Protein AF-A0A6I1ZIR1-F1 (afdb_monomer)

Nearest PDB structures (foldseek):
  4eku-assembly1_A  TM=1.970E-01  e=2.030E-01  Homo sapiens
  5jtv-assembly1_A  TM=2.314E-01  e=5.353E+00  Homo sapiens
  5xeb-assembly1_A  TM=1.310E-01  e=3.460E+00  Dhori virus (strain Indian/1313/61)

pLDDT: mean 88.68, std 17.71, range [29.94, 98.62]

Mean predicted aligned error: 7.65 Å

Foldseek 3Di:
DDDDDPDDDDDDPDPDPPDDDDDKDKWKKKWKFFFAAPDPHGPDIDIDTDWDFDPQLVVLVVCVVVPHDDHDDCFQVQKFKWFDFPHDTFTFQWDNCPQPDDVQWTKTKGKQAFCGRAHWGFKIFMDSNPTTRTIDGHTPGGDDHGMMMMMMIIGID

Structure (mmCIF, N/CA/C/O backbone):
data_AF-A0A6I1ZIR1-F1
#
_entry.id   AF-A0A6I1ZIR1-F1
#
loop_
_atom_site.group_PDB
_atom_site.id
_atom_site.type_symbol
_atom_site.label_atom_id
_atom_site.label_alt_id
_atom_site.label_comp_id
_atom_site.label_asym_id
_atom_site.label_entity_id
_atom_site.label_seq_id
_atom_site.pdbx_PDB_ins_code
_atom_site.Cartn_x
_atom_site.Cartn_y
_atom_site.Cartn_z
_atom_site.occupancy
_atom_site.B_iso_or_equiv
_atom_site.auth_seq_id
_atom_site.auth_comp_id
_atom_site.auth_asym_id
_atom_site.auth_atom_id
_atom_site.pdbx_PDB_model_num
ATOM 1 N N . MET A 1 1 ? -24.665 5.252 -22.985 1.00 39.59 1 MET A N 1
ATOM 2 C CA . MET A 1 1 ? -23.595 5.466 -21.989 1.00 39.59 1 MET A CA 1
ATOM 3 C C . MET A 1 1 ? -23.052 4.092 -21.614 1.00 39.59 1 MET A C 1
ATOM 5 O O . MET A 1 1 ? -23.605 3.424 -20.752 1.00 39.59 1 MET A O 1
ATOM 9 N N . GLN A 1 2 ? -22.090 3.615 -22.405 1.00 29.94 2 GLN A N 1
ATOM 10 C CA . GLN A 1 2 ? -21.477 2.288 -22.290 1.00 29.94 2 GLN A CA 1
ATOM 11 C C . GLN A 1 2 ? -20.525 2.289 -21.085 1.00 29.94 2 GLN A C 1
ATOM 13 O O . GLN A 1 2 ? -19.715 3.203 -20.956 1.00 29.94 2 GLN A O 1
ATOM 18 N N . ARG A 1 3 ? -20.638 1.301 -20.192 1.00 31.20 3 ARG A N 1
ATOM 19 C CA . ARG A 1 3 ? -19.611 1.008 -19.182 1.00 31.20 3 ARG A CA 1
ATOM 20 C C . ARG A 1 3 ? -18.767 -0.135 -19.730 1.00 31.20 3 ARG A C 1
ATOM 22 O O . ARG A 1 3 ? -19.203 -1.282 -19.689 1.00 31.20 3 ARG A O 1
ATOM 29 N N . GLU A 1 4 ? -17.585 0.188 -20.243 1.00 39.78 4 GLU A N 1
ATOM 30 C CA . GLU A 1 4 ? -16.564 -0.802 -20.581 1.00 39.78 4 GLU A CA 1
ATOM 31 C C . GLU A 1 4 ? -16.061 -1.447 -19.288 1.00 39.78 4 GLU A C 1
ATOM 33 O O . GLU A 1 4 ? -15.303 -0.866 -18.514 1.00 39.78 4 GLU A O 1
ATOM 38 N N . LYS A 1 5 ? -16.530 -2.667 -19.027 1.00 41.00 5 LYS A N 1
ATOM 39 C CA . LYS A 1 5 ? -15.834 -3.597 -18.146 1.00 41.00 5 LYS A CA 1
ATOM 40 C C . LYS A 1 5 ? -14.807 -4.307 -19.018 1.00 41.00 5 LYS A C 1
ATOM 42 O O . LYS A 1 5 ? -15.196 -5.078 -19.890 1.00 41.00 5 LYS A O 1
ATOM 47 N N . GLY A 1 6 ? -13.523 -4.031 -18.795 1.00 35.31 6 GLY A N 1
ATOM 48 C CA . GLY A 1 6 ? -12.425 -4.794 -19.383 1.00 35.31 6 GLY A CA 1
ATOM 49 C C . GLY A 1 6 ? -12.518 -6.248 -18.930 1.00 35.31 6 GLY 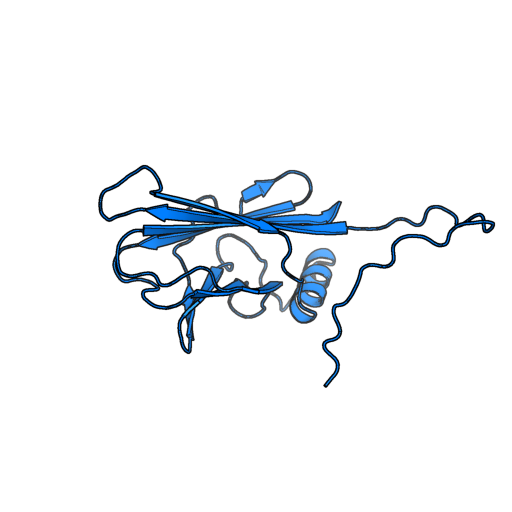A C 1
ATOM 50 O O . GLY A 1 6 ? -12.051 -6.597 -17.848 1.00 35.31 6 GLY A O 1
ATOM 51 N N . GLN A 1 7 ? -13.196 -7.075 -19.724 1.00 38.69 7 GLN A N 1
ATOM 52 C CA . GLN A 1 7 ? -13.219 -8.517 -19.548 1.00 38.69 7 GLN A CA 1
ATOM 53 C C . GLN A 1 7 ? -11.937 -9.088 -20.141 1.00 38.69 7 GLN A C 1
ATOM 55 O O . GLN A 1 7 ? -11.613 -8.879 -21.309 1.00 38.69 7 GLN A O 1
ATOM 60 N N . ALA A 1 8 ? -11.209 -9.777 -19.269 1.00 34.84 8 ALA A N 1
ATOM 61 C CA . ALA A 1 8 ? -10.077 -10.616 -19.586 1.00 34.84 8 ALA A CA 1
ATOM 62 C C . ALA A 1 8 ? -10.402 -11.525 -20.778 1.00 34.84 8 ALA A C 1
ATOM 64 O O . ALA A 1 8 ? -11.464 -12.144 -20.835 1.00 34.84 8 ALA A O 1
ATOM 65 N N . ILE A 1 9 ? -9.471 -11.575 -21.725 1.00 43.38 9 ILE A N 1
ATOM 66 C CA . ILE A 1 9 ? -9.508 -12.470 -22.875 1.00 43.38 9 ILE A CA 1
ATOM 67 C C . ILE A 1 9 ? -9.391 -13.898 -22.335 1.00 43.38 9 ILE A C 1
ATOM 69 O O . ILE A 1 9 ? -8.294 -14.369 -22.040 1.00 43.38 9 ILE A O 1
ATOM 73 N N . GLU A 1 10 ? -10.526 -14.574 -22.185 1.00 47.47 10 GLU A N 1
ATOM 74 C CA . GLU A 1 10 ? -10.591 -16.014 -21.978 1.00 47.47 10 GLU A CA 1
ATO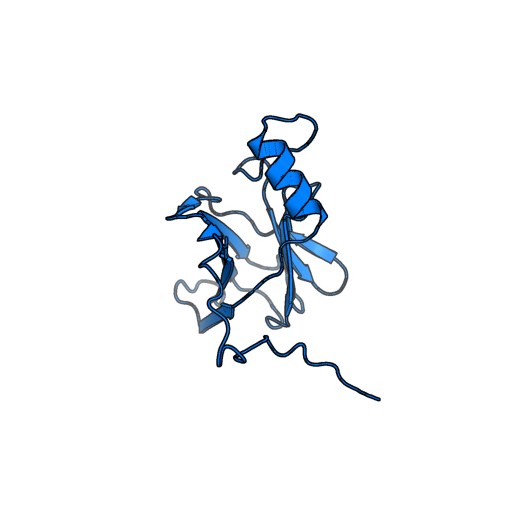M 75 C C . GLU A 1 10 ? -11.087 -16.675 -23.273 1.00 47.47 10 GLU A C 1
ATOM 77 O O . GLU A 1 10 ? -12.198 -16.440 -23.734 1.00 47.47 10 GLU A O 1
ATOM 82 N N . GLN A 1 11 ? -10.200 -17.494 -23.842 1.00 42.62 11 GLN A N 1
ATOM 83 C CA . GLN A 1 11 ? -10.432 -18.544 -24.838 1.00 42.62 11 GLN A CA 1
ATOM 84 C C . GLN A 1 11 ? -10.956 -18.172 -26.237 1.00 42.62 11 GLN A C 1
ATOM 86 O O . GLN A 1 11 ? -12.150 -18.143 -26.516 1.00 42.62 11 GLN A O 1
ATOM 91 N N . ALA A 1 12 ? -10.018 -18.162 -27.187 1.00 36.28 12 ALA A N 1
ATOM 92 C CA . ALA A 1 12 ? -10.208 -18.826 -28.476 1.00 36.28 12 ALA A CA 1
ATOM 93 C C . ALA A 1 12 ? -8.864 -19.407 -28.951 1.00 36.28 12 ALA A C 1
ATOM 95 O O . ALA A 1 12 ? -8.157 -18.811 -29.755 1.00 36.28 12 ALA A O 1
ATOM 96 N N . ALA A 1 13 ? -8.492 -20.575 -28.425 1.00 42.62 13 ALA A N 1
ATOM 97 C CA . ALA A 1 13 ? -7.434 -21.405 -28.996 1.00 42.62 13 ALA A CA 1
ATOM 98 C C . ALA A 1 13 ? -8.047 -22.742 -29.422 1.00 42.62 13 ALA A C 1
ATOM 100 O O . ALA A 1 13 ? -7.844 -23.777 -28.796 1.00 42.62 13 ALA A O 1
ATOM 101 N N . VAL A 1 14 ? -8.846 -22.702 -30.487 1.00 46.47 14 VAL A N 1
ATOM 102 C CA . VAL A 1 14 ? -9.212 -23.896 -31.250 1.00 46.47 14 VAL A CA 1
ATOM 103 C C . VAL A 1 14 ? -8.486 -23.774 -32.586 1.00 46.47 14 VAL A C 1
ATOM 105 O O . VAL A 1 14 ? -8.903 -23.013 -33.452 1.00 46.47 14 VAL A O 1
ATOM 108 N N . GLY A 1 15 ? -7.355 -24.474 -32.724 1.00 47.38 15 GLY A N 1
ATOM 109 C CA . GLY A 1 15 ? -6.724 -24.731 -34.027 1.00 47.38 15 GLY A CA 1
ATOM 110 C C . GLY A 1 15 ? -5.400 -24.033 -34.361 1.00 47.38 15 GLY A C 1
ATOM 111 O O . GLY A 1 15 ? -4.905 -24.236 -35.464 1.00 47.38 15 GLY A O 1
ATOM 112 N N . VAL A 1 16 ? -4.779 -23.270 -33.457 1.00 48.06 16 VAL A N 1
ATOM 113 C CA . VAL A 1 16 ? -3.421 -22.729 -33.673 1.00 48.06 16 VAL A CA 1
ATOM 114 C C . VAL A 1 16 ? -2.507 -23.276 -32.585 1.00 48.06 16 VAL A C 1
ATOM 116 O O . VAL A 1 16 ? -2.794 -23.099 -31.402 1.00 48.06 16 VAL A O 1
ATOM 119 N N . MET A 1 17 ? -1.414 -23.945 -32.971 1.00 51.59 17 MET A N 1
ATOM 120 C CA . MET A 1 17 ? -0.307 -24.238 -32.057 1.00 51.59 17 MET A CA 1
ATOM 121 C C . MET A 1 17 ? 0.337 -22.909 -31.655 1.00 51.59 17 MET A C 1
ATOM 123 O O . MET A 1 17 ? 1.268 -22.432 -32.296 1.00 51.59 17 MET A O 1
ATOM 127 N N . VAL A 1 18 ? -0.224 -22.261 -30.637 1.00 58.44 18 VAL A N 1
ATOM 128 C CA . VAL A 1 18 ? 0.398 -21.109 -29.994 1.00 58.44 18 VAL A CA 1
ATOM 129 C C . VAL A 1 18 ? 1.515 -21.673 -29.130 1.00 58.44 18 VAL A C 1
ATOM 131 O O . VAL A 1 18 ? 1.251 -22.313 -28.114 1.00 58.44 18 VAL A O 1
ATOM 134 N N . GLU A 1 19 ? 2.760 -21.487 -29.567 1.00 63.94 19 GLU A N 1
ATOM 135 C CA . GLU A 1 19 ? 3.934 -21.779 -28.748 1.00 63.94 19 GLU A CA 1
ATOM 136 C C . GLU A 1 19 ? 3.784 -21.096 -27.385 1.00 63.94 19 GLU A C 1
ATOM 138 O O . GLU A 1 19 ? 3.382 -19.929 -27.300 1.00 63.94 19 GLU A O 1
ATOM 143 N N . ALA A 1 20 ? 4.080 -21.831 -26.312 1.00 63.94 20 ALA A N 1
ATOM 144 C CA . ALA A 1 20 ? 4.094 -21.281 -24.968 1.00 63.94 20 ALA A CA 1
ATOM 145 C C . ALA A 1 20 ? 5.132 -20.152 -24.916 1.00 63.94 20 ALA A C 1
ATOM 147 O O . ALA A 1 20 ? 6.335 -20.395 -24.944 1.00 63.94 20 ALA A O 1
ATOM 148 N N . LYS A 1 21 ? 4.658 -18.906 -24.884 1.00 78.19 21 LYS A N 1
ATOM 149 C CA . LYS A 1 21 ? 5.512 -17.740 -24.663 1.00 78.19 21 LYS A CA 1
ATOM 150 C C . LYS A 1 21 ? 5.765 -17.606 -23.170 1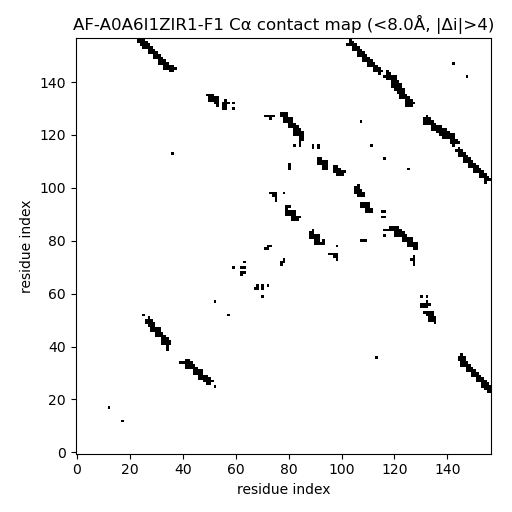.00 78.19 21 LYS A C 1
ATOM 152 O O . LYS A 1 21 ? 4.831 -17.754 -22.382 1.00 78.19 21 LYS A O 1
ATOM 157 N N . GLU A 1 22 ? 7.000 -17.295 -22.797 1.00 82.56 22 GLU A N 1
ATOM 158 C CA . GLU A 1 22 ? 7.315 -16.870 -21.435 1.00 82.56 22 GLU A CA 1
ATOM 159 C C . GLU A 1 22 ? 6.435 -15.666 -21.076 1.00 82.56 22 GLU A C 1
ATOM 161 O O . GLU A 1 22 ? 6.304 -14.713 -21.849 1.00 82.56 22 GLU A O 1
ATOM 166 N N . GLN A 1 23 ? 5.782 -15.734 -19.920 1.00 83.56 23 GLN A N 1
ATOM 167 C CA . GLN A 1 23 ? 4.923 -14.673 -19.414 1.00 83.56 23 GLN A CA 1
ATOM 168 C C . GLN A 1 23 ? 5.294 -14.408 -17.967 1.00 83.56 23 GLN A C 1
ATOM 170 O O . GLN A 1 23 ? 5.269 -15.320 -17.148 1.00 83.56 23 GLN A O 1
ATOM 175 N N . ALA A 1 24 ? 5.596 -13.150 -17.658 1.00 85.25 24 ALA A N 1
ATOM 176 C CA . ALA A 1 24 ? 5.707 -12.694 -16.285 1.00 85.25 24 ALA A CA 1
ATOM 177 C C . ALA A 1 24 ? 4.335 -12.195 -15.824 1.00 85.25 24 ALA A C 1
ATOM 179 O O . ALA A 1 24 ? 3.735 -11.321 -16.456 1.00 85.25 24 ALA A O 1
ATOM 180 N N . ARG A 1 25 ? 3.826 -12.738 -14.719 1.00 90.38 25 ARG A N 1
ATOM 181 C CA . ARG A 1 25 ? 2.537 -12.348 -14.155 1.00 90.38 25 ARG A CA 1
ATOM 182 C C . ARG A 1 25 ? 2.740 -11.474 -12.930 1.00 90.38 25 ARG A C 1
ATOM 184 O O . ARG A 1 25 ? 3.158 -11.946 -11.877 1.00 90.38 25 ARG A O 1
ATOM 191 N N . TRP A 1 26 ? 2.357 -10.208 -13.057 1.00 92.62 26 TRP A N 1
ATOM 192 C CA . TRP A 1 26 ? 2.198 -9.318 -11.913 1.00 92.62 26 TRP A CA 1
ATOM 193 C C . TRP A 1 26 ? 0.993 -9.748 -11.077 1.00 92.62 26 TRP A C 1
ATOM 195 O O . TRP A 1 26 ? -0.126 -9.856 -11.591 1.00 92.62 26 TRP A O 1
ATOM 205 N N . ARG A 1 27 ? 1.203 -9.958 -9.778 1.00 94.94 27 ARG A N 1
ATOM 206 C CA . ARG A 1 27 ? 0.114 -10.123 -8.814 1.00 94.94 27 ARG A CA 1
ATOM 207 C C . ARG A 1 27 ? 0.338 -9.217 -7.626 1.00 94.94 27 ARG A C 1
ATOM 209 O O . ARG A 1 27 ? 1.430 -9.181 -7.064 1.00 94.94 27 ARG A O 1
ATOM 216 N N . CYS A 1 28 ? -0.726 -8.540 -7.226 1.00 96.50 28 CYS A N 1
ATOM 217 C CA . CYS A 1 28 ? -0.747 -7.766 -6.006 1.00 96.50 28 CYS A CA 1
ATOM 218 C C . CYS A 1 28 ? -1.912 -8.237 -5.142 1.00 96.50 28 CYS A C 1
ATOM 220 O O . CYS A 1 28 ? -3.048 -8.241 -5.610 1.00 96.50 28 CYS A O 1
ATOM 222 N N . HIS A 1 29 ? -1.603 -8.628 -3.912 1.00 97.25 29 HIS A N 1
ATOM 223 C CA . HIS A 1 29 ? -2.559 -9.052 -2.900 1.00 97.25 29 HIS A CA 1
ATOM 224 C C . HIS A 1 29 ? -2.446 -8.110 -1.709 1.00 97.25 29 HIS A C 1
ATOM 226 O O . HIS A 1 29 ? -1.340 -7.751 -1.301 1.00 97.25 29 HIS A O 1
ATOM 232 N N . THR A 1 30 ? -3.578 -7.679 -1.169 1.00 98.19 30 THR A N 1
ATOM 233 C CA . THR A 1 30 ? -3.628 -6.721 -0.069 1.00 98.19 30 THR A CA 1
ATOM 234 C C . THR A 1 30 ? -4.515 -7.214 1.053 1.00 98.19 30 THR A C 1
ATOM 236 O O . THR A 1 30 ? -5.657 -7.592 0.813 1.00 98.19 30 THR A O 1
ATOM 239 N N . VAL A 1 31 ? -4.009 -7.140 2.281 1.00 98.44 31 VAL A N 1
ATOM 240 C CA . VAL A 1 31 ? -4.764 -7.433 3.498 1.00 98.44 31 VAL A CA 1
ATOM 241 C C . VAL A 1 31 ? -4.913 -6.152 4.303 1.00 98.44 31 VAL A C 1
ATOM 243 O O . VAL A 1 31 ? -3.931 -5.570 4.757 1.00 98.44 31 VAL A O 1
ATOM 246 N N . LEU A 1 32 ? -6.153 -5.716 4.489 1.00 98.56 32 LEU A N 1
ATOM 247 C CA . LEU A 1 32 ? -6.528 -4.647 5.406 1.00 98.56 32 LEU A CA 1
ATOM 248 C C . LEU A 1 32 ? -7.021 -5.273 6.709 1.00 98.56 32 LEU A C 1
ATOM 250 O O . LEU A 1 32 ? -7.911 -6.120 6.682 1.00 98.56 32 LEU A O 1
ATOM 254 N N . LYS A 1 33 ? -6.489 -4.830 7.848 1.00 98.62 33 LYS A N 1
ATOM 255 C CA . LYS A 1 33 ? -6.975 -5.222 9.177 1.00 98.62 33 LYS A CA 1
ATOM 256 C C . LYS A 1 33 ? -7.344 -3.974 9.965 1.00 98.62 33 LYS A C 1
ATOM 258 O O . LYS A 1 33 ? -6.584 -3.007 9.985 1.00 98.62 33 LYS A O 1
ATOM 263 N N . LYS A 1 34 ? -8.506 -3.988 10.611 1.00 98.38 34 LYS A N 1
ATOM 264 C CA . LYS A 1 34 ? -9.019 -2.859 11.392 1.00 98.38 34 LYS A CA 1
ATOM 265 C C . LYS A 1 34 ? -9.193 -3.270 12.843 1.00 98.38 34 LYS A C 1
ATOM 267 O O . LYS A 1 34 ? -9.806 -4.294 13.126 1.00 98.38 34 LYS A O 1
ATOM 272 N N . TYR A 1 35 ? -8.679 -2.451 13.745 1.00 98.19 35 TYR A N 1
ATOM 273 C CA . TYR A 1 35 ? -8.639 -2.678 15.183 1.00 98.19 35 TYR A CA 1
ATOM 274 C C . TYR A 1 35 ? -9.304 -1.500 15.887 1.00 98.19 35 TYR A C 1
ATOM 276 O O . TYR A 1 35 ? -9.124 -0.342 15.484 1.00 98.19 35 TYR A O 1
ATOM 284 N N . ARG A 1 36 ? -10.064 -1.776 16.947 1.00 95.25 36 ARG A N 1
ATOM 285 C CA . ARG A 1 36 ? -10.515 -0.713 17.848 1.00 95.25 36 ARG A CA 1
ATOM 286 C C . ARG A 1 36 ? -9.353 -0.273 18.731 1.00 95.25 36 ARG A C 1
ATOM 288 O O . ARG A 1 36 ? -8.308 -0.918 18.798 1.00 95.25 36 ARG A O 1
ATOM 295 N N . GLU A 1 37 ? -9.521 0.865 19.384 1.00 92.12 37 GLU A N 1
ATOM 296 C CA . GLU A 1 37 ? -8.500 1.394 20.278 1.00 92.12 37 GLU A CA 1
ATOM 297 C C . GLU A 1 37 ? -8.228 0.429 21.442 1.00 92.12 37 GLU A C 1
ATOM 299 O O . GLU A 1 37 ? -9.151 -0.025 22.113 1.00 92.12 37 GLU A O 1
ATOM 304 N N . GLY A 1 38 ? -6.953 0.094 21.651 1.00 89.44 38 GLY A N 1
ATOM 305 C CA . GLY A 1 38 ? -6.514 -0.830 22.701 1.00 89.44 38 GLY A CA 1
ATOM 306 C C . GLY A 1 38 ? -6.725 -2.320 22.402 1.00 89.44 38 GLY A C 1
ATOM 307 O O . GLY A 1 38 ? -6.282 -3.148 23.195 1.00 89.44 38 GLY A O 1
ATOM 308 N N . GLU A 1 39 ? -7.347 -2.682 21.277 1.00 93.19 39 GLU A N 1
ATOM 309 C CA . GLU A 1 39 ? -7.563 -4.082 20.900 1.00 93.19 39 GLU A CA 1
ATOM 310 C C . GLU A 1 39 ? -6.397 -4.639 20.069 1.00 93.19 39 GLU A C 1
ATOM 312 O O . GLU A 1 39 ? -5.839 -3.973 19.194 1.00 93.19 39 GLU A O 1
ATOM 317 N N . THR A 1 40 ? -6.044 -5.898 20.329 1.00 92.88 40 THR A N 1
ATOM 318 C CA . THR A 1 40 ? -5.004 -6.639 19.594 1.00 92.88 40 THR A CA 1
ATOM 319 C C . THR A 1 40 ? -5.567 -7.525 18.487 1.00 92.88 40 THR A C 1
ATOM 321 O O . THR A 1 40 ? -4.820 -7.958 17.611 1.00 92.88 40 THR A O 1
ATOM 324 N N . GLU A 1 41 ? -6.868 -7.811 18.518 1.00 96.75 41 GLU A N 1
ATOM 325 C CA . GLU A 1 41 ? -7.562 -8.602 17.504 1.00 96.75 41 GLU A CA 1
ATOM 326 C C . GLU A 1 41 ? -8.335 -7.673 16.561 1.00 96.75 41 GLU A C 1
ATOM 328 O O . GLU A 1 41 ? -8.966 -6.718 17.020 1.00 96.75 41 GLU A O 1
ATOM 333 N N . PRO A 1 42 ? -8.277 -7.898 15.238 1.00 97.69 42 PRO A N 1
ATOM 334 C CA . PRO A 1 42 ? -9.004 -7.058 14.306 1.00 97.69 42 PRO A CA 1
ATOM 335 C C . PRO A 1 42 ? -10.497 -7.395 14.328 1.00 97.69 42 PRO A C 1
ATOM 337 O O . PRO A 1 42 ? -10.884 -8.559 14.254 1.00 97.69 42 PRO A O 1
ATOM 340 N N . TYR A 1 43 ? -11.344 -6.368 14.339 1.00 97.50 43 TYR A N 1
ATOM 341 C CA . TYR A 1 43 ? -12.791 -6.535 14.186 1.00 97.50 43 TYR A CA 1
ATOM 342 C C . TYR A 1 43 ? -13.202 -6.735 12.720 1.00 97.50 43 TYR A C 1
ATOM 344 O O . TYR A 1 43 ? -14.313 -7.179 12.438 1.00 97.50 43 TYR A O 1
ATOM 352 N N . GLU A 1 44 ? -12.326 -6.378 11.778 1.00 98.06 44 GLU A N 1
ATOM 353 C CA . GLU A 1 44 ? -12.532 -6.572 10.346 1.00 98.06 44 GLU A CA 1
ATOM 354 C C . GLU A 1 44 ? -11.197 -6.902 9.676 1.00 98.06 44 GLU A C 1
ATOM 356 O O . GLU A 1 44 ? -10.196 -6.205 9.872 1.00 98.06 44 GLU A O 1
ATOM 361 N N . ILE A 1 45 ? -11.205 -7.951 8.857 1.00 98.44 45 ILE A N 1
ATOM 362 C CA . ILE A 1 45 ? -10.122 -8.302 7.941 1.00 98.44 45 ILE A CA 1
ATOM 363 C C . ILE A 1 45 ? -10.714 -8.318 6.538 1.00 98.44 45 ILE A C 1
ATOM 365 O O . ILE A 1 45 ? -11.753 -8.938 6.308 1.00 98.44 45 ILE A O 1
ATOM 369 N N . ARG A 1 46 ? -10.052 -7.648 5.598 1.00 98.25 46 ARG A N 1
ATOM 370 C CA . ARG A 1 46 ? -10.454 -7.620 4.196 1.00 98.25 46 ARG A CA 1
ATOM 371 C C . ARG A 1 46 ? -9.271 -7.946 3.303 1.00 98.25 46 ARG A C 1
ATOM 373 O O . ARG A 1 46 ? -8.242 -7.279 3.365 1.00 98.25 46 ARG A O 1
ATOM 380 N N . GLU A 1 47 ? -9.467 -8.933 2.444 1.00 97.88 47 GLU A N 1
ATOM 381 C CA . GLU A 1 47 ? -8.531 -9.292 1.385 1.00 97.88 47 GLU A CA 1
ATOM 382 C C . GLU A 1 47 ? -8.956 -8.649 0.069 1.00 97.88 47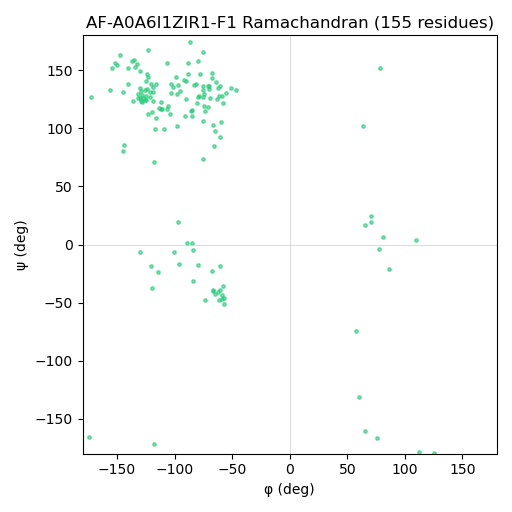 GLU A C 1
ATOM 384 O O . GLU A 1 47 ? -10.142 -8.577 -0.264 1.00 97.88 47 GLU A O 1
ATOM 389 N N . ILE A 1 48 ? -7.977 -8.124 -0.656 1.00 97.25 48 ILE A N 1
ATOM 390 C CA . ILE A 1 48 ? -8.182 -7.330 -1.857 1.00 97.25 48 ILE A CA 1
ATOM 391 C C . ILE A 1 48 ? -7.176 -7.788 -2.900 1.00 97.25 48 ILE A C 1
ATOM 393 O O . ILE A 1 48 ? -5.965 -7.743 -2.688 1.00 97.25 48 ILE A O 1
ATOM 397 N N . GLU A 1 49 ? -7.697 -8.188 -4.053 1.00 95.56 49 GLU A N 1
ATOM 398 C CA . GLU A 1 49 ? -6.897 -8.654 -5.177 1.00 95.56 49 GLU A CA 1
ATOM 399 C C . GLU A 1 49 ? -6.693 -7.571 -6.227 1.00 95.56 49 GLU A C 1
ATOM 401 O O . GLU A 1 49 ? -7.587 -6.778 -6.539 1.00 95.56 49 GLU A O 1
ATOM 406 N N . GLY A 1 50 ? -5.506 -7.584 -6.822 1.00 88.00 50 GLY A N 1
ATOM 407 C CA . GLY A 1 50 ? -5.081 -6.661 -7.859 1.00 88.00 50 GLY A CA 1
ATOM 408 C C . GLY A 1 50 ? -4.664 -5.300 -7.312 1.00 88.00 50 GLY A C 1
ATOM 409 O O . GLY A 1 50 ? -5.156 -4.826 -6.299 1.00 88.00 50 GLY A O 1
ATOM 410 N N . ASN A 1 51 ? -3.767 -4.653 -8.033 1.00 88.62 51 ASN A N 1
ATOM 411 C CA . ASN A 1 51 ? -3.361 -3.254 -7.952 1.00 88.62 51 ASN A CA 1
ATOM 412 C C . ASN A 1 51 ? -2.436 -3.100 -9.161 1.00 88.62 51 ASN A C 1
ATOM 414 O O . ASN A 1 51 ? -1.558 -3.948 -9.362 1.00 88.62 51 ASN A O 1
ATOM 418 N N . ALA A 1 52 ? -2.693 -2.111 -10.009 1.00 86.75 52 ALA A N 1
ATOM 419 C CA . ALA A 1 52 ? -1.952 -1.978 -11.248 1.00 86.75 52 ALA A CA 1
ATOM 420 C C . ALA A 1 52 ? -0.589 -1.343 -10.973 1.00 86.75 52 ALA A C 1
ATOM 422 O O . ALA A 1 52 ? -0.497 -0.266 -10.383 1.00 86.75 52 ALA A O 1
ATOM 423 N N . LEU A 1 53 ? 0.467 -2.001 -11.449 1.00 92.31 53 LEU A N 1
ATOM 424 C CA . LEU A 1 53 ? 1.767 -1.364 -11.601 1.00 92.31 53 LEU A CA 1
ATOM 425 C C . LEU A 1 53 ? 1.600 -0.155 -12.536 1.00 92.31 53 LEU A C 1
ATOM 427 O O . LEU A 1 53 ? 1.027 -0.287 -13.621 1.00 92.31 53 LEU A O 1
ATOM 431 N N . VAL A 1 54 ? 2.065 1.020 -12.115 1.00 94.94 54 VAL A N 1
ATOM 432 C CA . VAL A 1 54 ? 1.960 2.238 -12.932 1.00 94.94 54 VAL A CA 1
ATOM 433 C C . VAL A 1 54 ? 3.174 2.364 -13.853 1.00 94.94 54 VAL A C 1
ATOM 435 O O . VAL A 1 54 ? 4.240 1.817 -13.576 1.00 94.94 54 VAL A O 1
ATOM 438 N N . SER A 1 55 ? 3.044 3.092 -14.964 1.00 95.31 55 SER A N 1
ATOM 439 C CA . SER A 1 55 ? 4.109 3.212 -15.977 1.00 95.31 55 SER A CA 1
ATOM 440 C C . SER A 1 55 ? 5.426 3.777 -15.425 1.00 95.31 55 SER A C 1
ATOM 442 O O . SER A 1 55 ? 6.508 3.323 -15.812 1.00 95.31 55 SER A O 1
ATOM 444 N N . ALA A 1 56 ? 5.348 4.719 -14.481 1.00 95.12 56 ALA A N 1
ATOM 445 C CA . ALA A 1 56 ? 6.514 5.246 -13.776 1.00 95.12 56 ALA A CA 1
ATOM 446 C C . ALA A 1 56 ? 7.192 4.164 -12.914 1.00 95.12 56 ALA A C 1
ATOM 448 O O . ALA A 1 56 ? 8.411 4.017 -12.965 1.00 95.12 56 ALA A O 1
ATOM 449 N N . GLY A 1 57 ? 6.403 3.345 -12.211 1.00 95.88 57 GLY A N 1
ATOM 450 C CA . GLY A 1 57 ? 6.874 2.196 -11.441 1.00 95.88 57 GLY A CA 1
ATOM 451 C C . GLY A 1 57 ? 7.542 1.124 -12.307 1.00 95.88 57 GLY A C 1
ATOM 452 O O . GLY A 1 57 ? 8.604 0.625 -11.939 1.00 95.88 57 GLY A O 1
ATOM 453 N N . ILE A 1 58 ? 6.987 0.823 -13.491 1.00 94.50 58 ILE A N 1
ATOM 454 C CA . ILE A 1 58 ? 7.618 -0.073 -14.484 1.00 94.50 58 ILE A CA 1
ATOM 455 C C . ILE A 1 58 ? 9.007 0.447 -14.855 1.00 94.50 58 ILE A C 1
ATOM 457 O O . ILE A 1 58 ? 9.987 -0.294 -14.808 1.00 94.50 58 ILE A O 1
ATOM 461 N N . THR A 1 59 ? 9.091 1.728 -15.216 1.00 96.50 59 THR A N 1
ATOM 462 C CA . THR A 1 59 ? 10.353 2.360 -15.617 1.00 96.50 59 THR A CA 1
ATOM 463 C C . THR A 1 59 ? 11.369 2.322 -14.480 1.00 96.50 59 THR A C 1
ATOM 465 O O . THR A 1 59 ? 12.500 1.894 -14.686 1.00 96.50 59 THR A O 1
ATOM 468 N N . ALA A 1 60 ? 10.955 2.696 -13.268 1.00 96.25 60 ALA A N 1
ATOM 469 C CA . ALA A 1 60 ? 11.805 2.669 -12.084 1.00 96.25 60 ALA A CA 1
ATOM 470 C C . ALA A 1 60 ? 12.347 1.264 -11.791 1.00 96.25 60 ALA A C 1
ATOM 472 O O . ALA A 1 60 ? 13.539 1.109 -11.531 1.00 96.25 60 ALA A O 1
ATOM 473 N N . MET A 1 61 ? 11.501 0.234 -11.891 1.00 93.88 61 MET A N 1
ATOM 474 C CA . MET A 1 61 ? 11.915 -1.155 -11.704 1.00 93.88 61 MET A CA 1
ATOM 475 C C . MET A 1 61 ? 13.011 -1.555 -12.701 1.00 93.88 61 MET A C 1
ATOM 477 O O . MET A 1 61 ? 14.033 -2.101 -12.290 1.00 93.88 61 MET A O 1
ATOM 481 N N . TRP A 1 62 ? 12.846 -1.245 -13.990 1.00 95.44 62 TRP A N 1
ATOM 482 C CA . TRP A 1 62 ? 13.862 -1.562 -14.999 1.00 95.44 62 TRP A CA 1
ATOM 483 C C . TRP A 1 62 ? 15.155 -0.773 -14.815 1.00 95.44 62 TRP A C 1
ATOM 485 O O . TRP A 1 62 ? 16.229 -1.359 -14.938 1.00 95.44 62 TRP A O 1
ATOM 495 N N . THR A 1 63 ? 15.070 0.511 -14.455 1.00 97.38 63 THR A N 1
ATOM 496 C CA . THR A 1 63 ? 16.246 1.327 -14.119 1.00 97.38 63 THR A CA 1
ATOM 497 C C . THR A 1 63 ? 17.042 0.693 -12.982 1.00 97.38 63 THR A C 1
ATOM 499 O O . THR A 1 63 ? 18.256 0.544 -13.096 1.00 97.38 63 THR A O 1
ATOM 502 N N . LEU A 1 64 ? 16.371 0.251 -11.915 1.00 95.69 64 LEU A N 1
ATOM 503 C CA . LEU A 1 64 ? 17.028 -0.395 -10.778 1.00 95.69 64 LEU A CA 1
ATOM 504 C C . LEU A 1 64 ? 17.634 -1.758 -11.149 1.00 95.69 64 LEU A C 1
ATOM 506 O O . LEU A 1 64 ? 18.740 -2.063 -10.710 1.00 95.69 64 LEU A O 1
ATOM 510 N N . ILE A 1 65 ? 16.956 -2.559 -11.982 1.00 94.81 65 ILE A N 1
ATOM 511 C CA . ILE A 1 65 ? 17.450 -3.877 -12.428 1.00 94.81 65 ILE A CA 1
ATOM 512 C C . ILE A 1 65 ? 18.775 -3.758 -13.189 1.00 94.81 65 ILE A C 1
ATOM 514 O O . ILE A 1 65 ? 19.665 -4.583 -12.993 1.00 94.81 65 ILE A O 1
ATOM 518 N N . ILE A 1 66 ? 18.930 -2.732 -14.030 1.00 97.12 66 ILE A N 1
ATOM 519 C CA . ILE A 1 66 ? 20.174 -2.507 -14.782 1.00 97.12 66 ILE A CA 1
ATOM 520 C C . ILE A 1 66 ? 21.237 -1.733 -13.982 1.00 97.12 66 ILE A C 1
ATOM 522 O O . ILE A 1 66 ? 22.300 -1.435 -14.520 1.00 97.12 66 ILE A O 1
ATOM 526 N N . GLY A 1 67 ? 20.957 -1.375 -12.722 1.00 96.00 67 GLY A N 1
ATOM 527 C CA . GLY A 1 67 ? 21.848 -0.557 -11.892 1.00 96.00 67 GLY A CA 1
ATOM 528 C C . GLY A 1 67 ? 21.940 0.911 -12.327 1.00 96.00 67 GLY A C 1
ATOM 529 O O . GLY A 1 67 ? 22.946 1.569 -12.065 1.00 96.00 67 GLY A O 1
ATOM 530 N N . GLY A 1 68 ? 20.922 1.429 -13.016 1.00 94.94 68 GLY A N 1
ATOM 531 C CA . GLY A 1 68 ? 20.837 2.834 -13.409 1.00 94.94 68 GLY A CA 1
ATOM 532 C C . GLY A 1 68 ? 20.659 3.768 -12.206 1.00 94.94 68 GLY A C 1
ATOM 533 O O . GLY A 1 68 ? 20.040 3.408 -11.206 1.00 94.94 68 GLY A O 1
ATOM 534 N N . GLY A 1 69 ? 21.207 4.981 -12.302 1.00 94.31 69 GLY A N 1
ATOM 535 C CA . GLY A 1 69 ? 21.085 6.014 -11.267 1.00 94.31 69 GLY A CA 1
ATOM 536 C C . GLY A 1 69 ? 19.823 6.877 -11.396 1.00 94.31 69 GLY A C 1
ATOM 537 O O . GLY A 1 69 ? 19.086 6.788 -12.375 1.00 94.31 69 GLY A O 1
ATOM 538 N N . GLY A 1 70 ? 19.601 7.756 -10.411 1.00 92.56 70 GLY A N 1
ATOM 539 C CA . GLY A 1 70 ? 18.509 8.744 -10.424 1.00 92.56 70 GLY A CA 1
ATOM 540 C C . GLY A 1 70 ? 17.138 8.209 -9.995 1.00 92.56 70 GLY A C 1
ATOM 541 O O . GLY A 1 70 ? 16.152 8.934 -10.084 1.00 92.56 70 GLY A O 1
ATOM 542 N N . VAL A 1 71 ? 17.073 6.960 -9.528 1.00 96.38 71 VAL A N 1
ATOM 543 C CA . VAL A 1 71 ? 15.878 6.344 -8.945 1.00 96.38 71 VAL A CA 1
ATOM 544 C C . VAL A 1 71 ? 16.251 5.753 -7.594 1.00 96.38 71 VAL A C 1
ATOM 546 O O . VAL A 1 71 ? 17.121 4.886 -7.512 1.00 96.38 71 VAL A O 1
ATOM 549 N N . ASP A 1 72 ? 15.569 6.194 -6.542 1.00 96.69 72 ASP A N 1
ATOM 550 C CA . ASP A 1 72 ? 15.711 5.599 -5.220 1.00 96.69 72 ASP A CA 1
ATOM 551 C C . ASP A 1 72 ? 15.102 4.192 -5.188 1.00 96.69 72 ASP A C 1
ATOM 553 O O . ASP A 1 72 ? 14.011 3.939 -5.707 1.00 96.69 72 ASP A O 1
ATOM 557 N N . ALA A 1 73 ? 15.803 3.2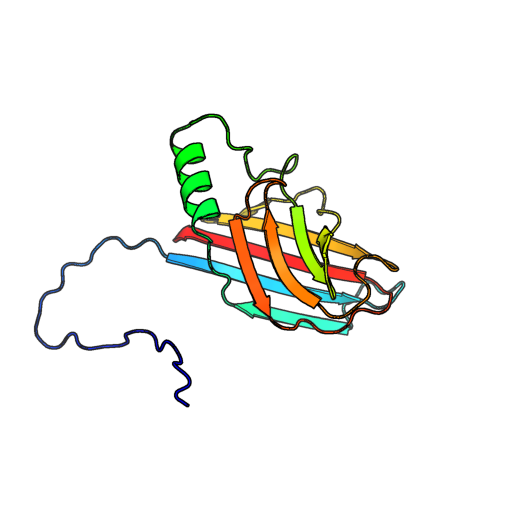42 -4.573 1.00 95.50 73 ALA A N 1
ATOM 558 C CA . ALA A 1 73 ? 15.301 1.878 -4.453 1.00 95.50 73 ALA A CA 1
ATOM 559 C C . ALA A 1 73 ? 14.070 1.823 -3.536 1.00 95.50 73 ALA A C 1
ATOM 561 O O . ALA A 1 73 ? 14.055 2.478 -2.499 1.00 95.50 73 ALA A O 1
ATOM 562 N N . PHE A 1 74 ? 13.088 0.975 -3.852 1.00 95.19 74 PHE A N 1
ATOM 563 C CA . PHE A 1 74 ? 11.943 0.687 -2.976 1.00 95.19 74 PHE A CA 1
ATOM 564 C C . PHE A 1 74 ? 12.362 -0.230 -1.812 1.00 95.19 74 PHE A C 1
ATOM 566 O O . PHE A 1 74 ? 12.083 -1.429 -1.796 1.00 95.19 74 PHE A O 1
ATOM 573 N N . ASN A 1 75 ? 13.094 0.336 -0.853 1.00 92.62 75 ASN A N 1
ATOM 574 C CA . ASN A 1 75 ? 13.628 -0.330 0.338 1.00 92.62 75 ASN A CA 1
ATOM 575 C C . ASN A 1 75 ? 13.055 0.291 1.629 1.00 92.62 75 ASN A C 1
ATOM 577 O O . ASN A 1 75 ? 12.141 1.109 1.568 1.00 92.62 75 ASN A O 1
ATOM 581 N N . ASN A 1 76 ? 13.575 -0.099 2.793 1.00 88.19 76 ASN A N 1
ATOM 582 C CA . ASN A 1 76 ? 13.108 0.383 4.099 1.00 88.19 76 ASN A CA 1
ATOM 583 C C . ASN A 1 76 ? 13.400 1.871 4.363 1.00 88.19 76 ASN A C 1
ATOM 585 O O . ASN A 1 76 ? 12.735 2.473 5.197 1.00 88.19 76 ASN A O 1
ATOM 589 N N . ALA A 1 77 ? 14.387 2.454 3.678 1.00 91.25 77 ALA A N 1
ATOM 590 C CA . ALA A 1 77 ? 14.764 3.854 3.835 1.00 91.25 77 ALA A CA 1
ATOM 591 C C . ALA A 1 77 ? 13.893 4.787 2.985 1.00 91.25 77 ALA A C 1
ATOM 593 O O . ALA A 1 77 ? 13.644 5.920 3.384 1.00 91.25 77 ALA A O 1
ATOM 594 N N . ASN A 1 78 ? 13.431 4.302 1.831 1.00 94.38 78 ASN A N 1
ATOM 595 C CA . ASN A 1 78 ? 12.787 5.147 0.829 1.00 94.38 78 ASN A CA 1
ATOM 596 C C . ASN A 1 78 ? 11.308 4.812 0.613 1.00 94.38 78 ASN A C 1
ATOM 598 O O . ASN A 1 78 ? 10.565 5.651 0.120 1.00 94.38 78 ASN A O 1
ATOM 602 N N . SER A 1 79 ? 10.863 3.589 0.922 1.00 95.25 79 SER A N 1
ATOM 603 C CA . SER A 1 79 ? 9.477 3.204 0.638 1.00 95.25 79 SER A CA 1
ATOM 604 C C . SER A 1 79 ? 8.501 3.780 1.653 1.00 95.25 79 SER A C 1
ATOM 606 O O . SER A 1 79 ? 8.781 3.799 2.847 1.00 95.25 79 SER A O 1
ATOM 608 N N . THR A 1 80 ? 7.297 4.104 1.198 1.00 96.62 80 THR A N 1
ATOM 609 C CA . THR A 1 80 ? 6.117 4.303 2.043 1.00 96.62 80 THR A CA 1
ATOM 610 C C . THR A 1 80 ? 4.927 3.550 1.452 1.00 96.62 80 THR A C 1
ATOM 612 O O . THR A 1 80 ? 4.873 3.235 0.258 1.00 96.62 80 THR A O 1
ATOM 615 N N . LEU A 1 81 ? 3.973 3.215 2.318 1.00 97.69 81 LEU A N 1
ATOM 616 C CA . LEU A 1 81 ? 2.653 2.745 1.922 1.00 97.69 81 LEU A CA 1
ATOM 617 C C . LEU A 1 81 ? 1.659 3.832 2.314 1.00 97.69 81 LEU A C 1
ATOM 619 O O . LEU A 1 81 ? 1.596 4.233 3.478 1.00 97.69 81 LEU A O 1
ATOM 623 N N . GLU A 1 82 ? 0.919 4.326 1.332 1.00 98.25 82 GLU A N 1
ATOM 624 C CA . GLU A 1 82 ? 0.087 5.515 1.482 1.00 98.25 82 GLU A CA 1
ATOM 625 C C . GLU A 1 82 ? -1.358 5.210 1.126 1.00 98.25 82 GLU A C 1
ATOM 627 O O . GLU A 1 82 ? -1.642 4.416 0.226 1.00 98.25 82 GLU A O 1
ATOM 632 N N . VAL A 1 83 ? -2.271 5.885 1.816 1.00 98.31 83 VAL A N 1
ATOM 633 C CA . VAL A 1 83 ? -3.712 5.831 1.559 1.00 98.31 83 VAL A CA 1
ATOM 634 C C . VAL A 1 83 ? -4.215 7.226 1.223 1.00 98.31 83 VAL A C 1
ATOM 636 O O . VAL A 1 83 ? -3.794 8.201 1.838 1.00 98.31 83 VAL A O 1
ATOM 639 N N . TYR A 1 84 ? -5.097 7.338 0.234 1.00 98.38 84 TYR A N 1
ATOM 640 C CA . TYR A 1 84 ? -5.722 8.608 -0.119 1.00 98.38 84 TYR A CA 1
ATOM 641 C C . TYR A 1 84 ? -6.952 8.832 0.756 1.00 98.38 84 TYR A C 1
ATOM 643 O O . TYR A 1 84 ? -7.929 8.072 0.675 1.00 98.38 84 TYR A O 1
ATOM 651 N N . VAL A 1 85 ? -6.881 9.872 1.585 1.00 97.88 85 VAL A N 1
ATOM 652 C CA . VAL A 1 85 ? -7.899 10.254 2.562 1.00 97.88 85 VAL A CA 1
ATOM 653 C C . VAL A 1 85 ? -8.448 11.620 2.184 1.00 97.88 85 VAL A C 1
ATOM 655 O O . VAL A 1 85 ? -7.763 12.632 2.326 1.00 97.88 85 VAL A O 1
ATOM 658 N N . THR A 1 86 ? -9.692 11.630 1.703 1.00 92.38 86 THR A N 1
ATOM 659 C CA . THR A 1 86 ? -10.413 12.810 1.190 1.00 92.38 86 THR A CA 1
ATOM 660 C C . THR A 1 86 ? -9.694 13.517 0.036 1.00 92.38 86 THR A C 1
ATOM 662 O O . THR A 1 86 ? -10.109 13.334 -1.102 1.00 92.38 86 THR A O 1
ATOM 665 N N . ASP A 1 87 ? -8.617 14.257 0.321 1.00 92.38 87 ASP A N 1
ATOM 666 C CA . ASP A 1 87 ? -7.904 15.125 -0.625 1.00 92.38 87 ASP A CA 1
ATOM 667 C C . ASP A 1 87 ? -6.375 14.914 -0.644 1.00 92.38 87 ASP A C 1
ATOM 669 O O . ASP A 1 87 ? -5.685 15.490 -1.489 1.00 92.38 87 ASP A O 1
ATOM 673 N N . ALA A 1 88 ? -5.818 14.090 0.253 1.00 97.06 88 ALA A N 1
ATOM 674 C CA . ALA A 1 88 ? -4.370 13.908 0.377 1.00 97.06 88 ALA A CA 1
ATOM 675 C C . ALA A 1 88 ? -3.962 12.452 0.634 1.00 97.06 88 ALA A C 1
ATOM 677 O O . ALA A 1 88 ? -4.697 11.672 1.242 1.00 97.06 88 ALA A O 1
ATOM 678 N N . TYR A 1 89 ? -2.749 12.102 0.199 1.00 98.06 89 TYR A N 1
ATOM 679 C CA . TYR A 1 89 ? -2.099 10.861 0.603 1.00 98.06 89 TYR A CA 1
ATOM 680 C C . TYR A 1 89 ? -1.567 10.980 2.032 1.00 98.06 89 TYR A C 1
ATOM 682 O O . TYR A 1 89 ? -0.920 11.962 2.391 1.00 98.06 89 TYR A O 1
ATOM 690 N N . VAL A 1 90 ? -1.839 9.961 2.842 1.00 98.25 90 VAL A N 1
ATOM 691 C CA . VAL A 1 90 ? -1.367 9.843 4.220 1.00 98.25 90 VAL A CA 1
ATOM 692 C C . VAL A 1 90 ? -0.520 8.584 4.326 1.00 98.25 90 VAL A C 1
ATOM 694 O O . VAL A 1 90 ? -1.031 7.468 4.194 1.00 98.25 90 VAL A O 1
ATOM 697 N N . ALA A 1 91 ? 0.774 8.763 4.578 1.00 97.81 91 ALA A N 1
ATOM 698 C CA . ALA A 1 91 ? 1.693 7.658 4.796 1.00 97.81 91 ALA A CA 1
ATOM 699 C C . ALA A 1 91 ? 1.407 6.962 6.131 1.00 97.81 91 ALA A C 1
ATOM 701 O O . ALA A 1 91 ? 1.232 7.609 7.166 1.00 97.81 91 ALA A O 1
ATOM 702 N N . GLY A 1 92 ? 1.364 5.633 6.096 1.00 97.25 92 GLY A N 1
ATOM 703 C CA . GLY A 1 92 ? 1.378 4.821 7.303 1.00 97.25 92 GLY A CA 1
ATOM 704 C C . GLY A 1 92 ? 2.796 4.695 7.844 1.00 97.25 92 GLY A C 1
ATOM 705 O O . GLY A 1 92 ? 3.778 4.824 7.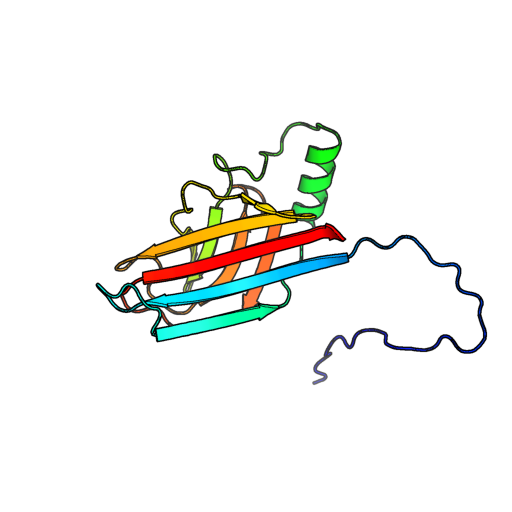111 1.00 97.25 92 GLY A O 1
ATOM 706 N N . VAL A 1 93 ? 2.913 4.384 9.131 1.00 96.25 93 VAL A N 1
ATOM 707 C CA . VAL A 1 93 ? 4.203 4.013 9.716 1.00 96.25 93 VAL A CA 1
ATOM 708 C C . VAL A 1 93 ? 4.533 2.605 9.236 1.00 96.25 93 VAL A C 1
ATOM 710 O O . VAL A 1 93 ? 3.798 1.667 9.554 1.00 96.25 93 VAL A O 1
ATOM 713 N N . LEU A 1 94 ? 5.598 2.452 8.444 1.00 94.25 94 LEU A N 1
ATOM 714 C CA . LEU A 1 94 ? 6.057 1.132 8.020 1.00 94.25 94 LEU A CA 1
ATOM 715 C C . LEU A 1 94 ? 6.441 0.287 9.238 1.00 94.25 94 LEU A C 1
ATOM 717 O O . LEU A 1 94 ? 7.116 0.757 10.153 1.00 94.25 94 LEU A O 1
ATOM 721 N N . ASP A 1 95 ? 6.027 -0.977 9.227 1.00 90.44 95 ASP A N 1
ATOM 722 C CA . ASP A 1 95 ? 6.513 -1.965 10.188 1.00 90.44 95 ASP A CA 1
ATOM 723 C C . ASP A 1 95 ? 8.019 -2.171 9.962 1.00 90.44 95 ASP A C 1
ATOM 725 O O . ASP A 1 95 ? 8.457 -2.220 8.815 1.00 90.44 95 ASP A O 1
ATOM 729 N N . GLY A 1 96 ? 8.821 -2.298 11.022 1.00 82.00 96 GLY A N 1
ATOM 730 C CA . GLY A 1 96 ? 10.288 -2.192 10.954 1.00 82.00 96 GLY A CA 1
ATOM 731 C C . GLY A 1 96 ? 10.982 -3.226 10.055 1.00 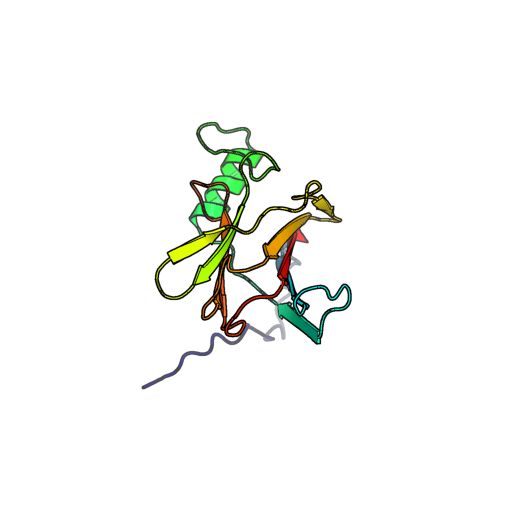82.00 96 GLY A C 1
ATOM 732 O O . GLY A 1 96 ? 12.112 -3.009 9.626 1.00 82.00 96 GLY A O 1
ATOM 733 N N . ALA A 1 97 ? 10.304 -4.330 9.732 1.00 81.62 97 ALA A N 1
ATOM 734 C CA . ALA A 1 97 ? 10.772 -5.337 8.778 1.00 81.62 97 ALA A CA 1
ATOM 735 C C . ALA A 1 97 ? 10.345 -5.069 7.315 1.00 81.62 97 ALA A C 1
ATOM 737 O O . ALA A 1 97 ? 10.647 -5.873 6.435 1.00 81.62 97 ALA A O 1
ATOM 738 N N . SER A 1 98 ? 9.628 -3.974 7.041 1.00 91.25 98 SER A N 1
ATOM 739 C CA . SER A 1 98 ? 9.088 -3.648 5.718 1.00 91.25 98 SER A CA 1
ATOM 740 C C . SER A 1 98 ? 10.038 -2.781 4.880 1.00 91.25 98 SER A C 1
ATOM 742 O O . SER A 1 98 ? 10.626 -1.836 5.405 1.00 91.25 98 SER A O 1
ATOM 744 N N . PRO A 1 99 ? 10.126 -3.018 3.557 1.00 95.38 99 PRO A N 1
ATOM 745 C CA . PRO A 1 99 ? 9.565 -4.163 2.846 1.00 95.38 99 PRO A CA 1
ATOM 746 C C . PRO A 1 99 ? 10.303 -5.479 3.143 1.00 95.38 99 PRO A C 1
ATOM 748 O O . PRO A 1 99 ? 11.530 -5.544 3.108 1.00 95.38 99 PRO A O 1
ATOM 751 N N . GLU A 1 100 ? 9.540 -6.551 3.352 1.00 95.06 100 GLU A N 1
ATOM 752 C CA . GLU A 1 100 ? 10.043 -7.908 3.575 1.00 95.06 100 GLU A CA 1
ATOM 753 C C . GLU A 1 100 ? 10.233 -8.643 2.236 1.00 95.06 100 GLU A C 1
ATOM 755 O O . GLU A 1 100 ? 9.466 -8.456 1.284 1.00 95.06 100 GLU A O 1
ATOM 760 N N . THR A 1 101 ? 11.241 -9.516 2.154 1.00 94.75 101 THR A N 1
ATOM 761 C CA . THR A 1 101 ? 11.403 -10.425 1.009 1.00 94.75 101 THR A CA 1
ATOM 762 C C . THR A 1 101 ? 10.468 -11.620 1.140 1.00 94.75 101 THR A C 1
ATOM 764 O O . THR A 1 101 ? 10.515 -12.330 2.136 1.00 94.75 101 THR A O 1
ATOM 767 N N . ILE A 1 102 ? 9.678 -11.880 0.100 1.00 94.56 102 ILE A N 1
ATOM 768 C CA . ILE A 1 102 ? 8.825 -13.068 -0.015 1.00 94.56 102 ILE A CA 1
ATOM 769 C C . ILE A 1 102 ? 9.176 -13.836 -1.295 1.00 94.56 102 ILE A C 1
ATOM 771 O O . ILE A 1 102 ? 9.892 -13.326 -2.161 1.00 94.56 102 ILE A O 1
ATOM 775 N N . SER A 1 103 ? 8.682 -15.068 -1.432 1.00 93.75 103 SER A N 1
ATOM 776 C CA . SER A 1 103 ? 8.906 -15.864 -2.645 1.00 93.75 103 SER A CA 1
ATOM 777 C C . SER A 1 103 ? 8.389 -15.124 -3.883 1.00 93.75 103 SER A C 1
ATOM 779 O O . SER A 1 103 ? 7.217 -14.753 -3.940 1.00 93.75 103 SER A O 1
ATOM 781 N N . GLY A 1 104 ? 9.276 -14.877 -4.851 1.00 92.56 104 GLY A N 1
ATOM 782 C CA . GLY A 1 104 ? 8.943 -14.182 -6.097 1.00 92.56 104 GLY A CA 1
ATOM 783 C C . GLY A 1 104 ? 8.531 -12.715 -5.930 1.00 92.56 104 GLY A C 1
ATOM 784 O O . GLY A 1 104 ? 7.908 -12.168 -6.838 1.00 92.56 104 GLY A O 1
ATOM 785 N N . GLY A 1 105 ? 8.817 -12.066 -4.791 1.00 94.44 105 GLY A N 1
ATOM 786 C CA . GLY A 1 105 ? 8.266 -10.736 -4.540 1.00 94.44 105 GLY A CA 1
ATOM 787 C C . GLY A 1 105 ? 8.733 -9.995 -3.290 1.00 94.44 105 GLY A C 1
ATOM 788 O O . GLY A 1 105 ? 9.721 -10.345 -2.637 1.00 94.44 105 GLY A O 1
ATOM 789 N N . LYS A 1 106 ? 7.982 -8.941 -2.961 1.00 95.94 106 LYS A N 1
ATOM 790 C CA . LYS A 1 106 ? 8.162 -8.088 -1.778 1.00 95.94 106 LYS A CA 1
ATOM 791 C C . LYS A 1 106 ? 6.827 -7.829 -1.085 1.00 95.94 106 LYS A C 1
ATOM 793 O O . LYS A 1 106 ? 5.779 -7.828 -1.733 1.00 95.94 106 LYS A O 1
ATOM 798 N N . LYS A 1 107 ? 6.875 -7.590 0.226 1.00 96.75 107 LYS A N 1
ATOM 799 C CA . LYS A 1 107 ? 5.706 -7.260 1.048 1.00 96.75 107 LYS A CA 1
ATOM 800 C C . LYS A 1 107 ? 5.943 -5.983 1.847 1.00 96.75 107 LYS A C 1
ATOM 802 O O . LYS A 1 107 ? 6.909 -5.910 2.597 1.00 96.75 107 LYS A O 1
ATOM 807 N N . TRP A 1 108 ? 5.043 -5.015 1.734 1.00 97.88 108 TRP A N 1
ATOM 808 C CA . TRP A 1 108 ? 5.010 -3.805 2.555 1.00 97.88 108 TRP A CA 1
ATOM 809 C C . TRP A 1 108 ? 3.921 -3.939 3.604 1.00 97.88 108 TRP A C 1
ATOM 811 O O . TRP A 1 108 ? 2.824 -4.394 3.293 1.00 97.88 108 TRP A O 1
ATOM 821 N N . LYS A 1 109 ? 4.202 -3.511 4.829 1.00 97.56 109 LYS A N 1
ATOM 822 C CA . LYS A 1 109 ? 3.218 -3.437 5.901 1.00 97.56 109 LYS A CA 1
ATOM 823 C C . LYS A 1 109 ? 3.311 -2.081 6.572 1.00 97.56 109 LYS A C 1
ATOM 825 O O . LYS A 1 109 ? 4.400 -1.670 6.964 1.00 97.56 109 LYS A O 1
ATOM 830 N N . ALA A 1 110 ? 2.174 -1.412 6.719 1.00 97.94 110 ALA A N 1
ATOM 831 C CA . ALA A 1 110 ? 2.103 -0.133 7.410 1.00 97.94 110 ALA A CA 1
ATOM 832 C C . ALA A 1 110 ? 0.926 -0.052 8.378 1.00 97.94 110 ALA A C 1
ATOM 834 O O . ALA A 1 110 ? -0.056 -0.792 8.260 1.00 97.94 110 ALA A O 1
ATOM 835 N N . VAL A 1 111 ? 1.056 0.862 9.337 1.00 97.56 111 VAL A N 1
ATOM 836 C CA . VAL A 1 111 ? 0.128 1.073 10.445 1.00 97.56 111 VAL A CA 1
ATOM 837 C C . VAL A 1 111 ? -0.329 2.532 10.481 1.00 97.56 111 VAL A C 1
ATOM 839 O O . VAL A 1 111 ? 0.484 3.455 10.447 1.00 97.56 111 VAL A O 1
ATOM 842 N N . TRP A 1 112 ? -1.640 2.727 10.616 1.00 98.00 112 TRP A N 1
ATOM 843 C CA . TRP A 1 112 ? -2.300 4.006 10.871 1.00 98.00 112 TRP A CA 1
ATOM 844 C C . TRP A 1 112 ? -3.009 3.923 12.222 1.00 98.00 112 TRP A C 1
ATOM 846 O O . TRP A 1 112 ? -4.090 3.340 12.319 1.00 98.00 112 TRP A O 1
ATOM 856 N N . ALA A 1 113 ? -2.384 4.461 13.269 1.00 96.88 113 ALA A N 1
ATOM 857 C CA . ALA A 1 113 ? -2.881 4.407 14.645 1.00 96.88 113 ALA A CA 1
ATOM 858 C C . ALA A 1 113 ? -3.424 5.762 15.124 1.00 96.88 113 ALA A C 1
ATOM 860 O O . ALA A 1 113 ? -3.023 6.821 14.634 1.00 96.88 113 ALA A O 1
ATOM 861 N N . GLY A 1 114 ? -4.318 5.733 16.113 1.00 96.06 114 GLY A N 1
ATOM 862 C CA . GLY A 1 114 ? -4.925 6.942 16.672 1.00 96.06 114 GLY A CA 1
ATOM 863 C C . GLY A 1 114 ? -5.696 7.706 15.598 1.00 96.06 114 GLY A C 1
ATOM 864 O O . GLY A 1 114 ? -6.459 7.097 14.859 1.00 96.06 114 GLY A O 1
ATOM 865 N N . ALA A 1 115 ? -5.472 9.016 15.477 1.00 96.19 115 ALA A N 1
ATOM 866 C CA . ALA A 1 115 ? -6.125 9.859 14.468 1.00 96.19 115 ALA A CA 1
ATOM 867 C C . ALA A 1 115 ? -5.439 9.846 13.084 1.00 96.19 115 ALA A C 1
ATOM 869 O O . ALA A 1 115 ? -5.925 10.471 12.139 1.00 96.19 115 ALA A O 1
ATOM 870 N N . LEU A 1 116 ? -4.286 9.175 12.942 1.00 97.38 116 LEU A N 1
ATOM 871 C CA . LEU A 1 116 ? -3.565 9.132 11.670 1.00 97.38 116 LEU A CA 1
ATOM 872 C C . LEU A 1 116 ? -4.427 8.440 10.607 1.00 97.38 116 LEU A C 1
ATOM 874 O O . LEU A 1 116 ? -4.870 7.306 10.793 1.00 97.38 116 LEU A O 1
ATOM 878 N N . GLY A 1 117 ? -4.639 9.125 9.483 1.00 97.00 117 GLY A N 1
ATOM 879 C CA . GLY A 1 117 ? -5.452 8.618 8.380 1.00 97.00 117 GLY A CA 1
ATOM 880 C C . GLY A 1 117 ? -6.951 8.554 8.680 1.00 97.00 117 GLY A C 1
ATOM 881 O O . GLY A 1 117 ? -7.649 7.803 8.006 1.00 97.00 117 GLY A O 1
ATOM 882 N N . ASP A 1 118 ? -7.462 9.283 9.673 1.00 97.69 118 ASP A N 1
ATOM 883 C CA . ASP A 1 118 ? -8.907 9.381 9.892 1.00 97.69 118 ASP A CA 1
ATOM 884 C C . ASP A 1 118 ? -9.610 10.028 8.692 1.00 97.69 118 ASP A C 1
ATOM 886 O O . ASP A 1 118 ? -9.169 11.045 8.158 1.00 97.69 118 ASP A O 1
ATOM 890 N N . GLY A 1 119 ? -10.719 9.423 8.270 1.00 98.00 119 GLY A N 1
ATOM 891 C CA . GLY A 1 119 ? -11.454 9.789 7.065 1.00 98.00 119 GLY A CA 1
ATOM 892 C C . GLY A 1 119 ? -11.665 8.617 6.097 1.00 98.00 119 GLY A C 1
ATOM 893 O O . GLY A 1 119 ? -11.299 7.474 6.389 1.00 98.00 119 GLY A O 1
ATOM 894 N N . PRO A 1 120 ? -12.322 8.871 4.951 1.00 98.25 120 PRO A N 1
ATOM 895 C CA . PRO A 1 120 ? -12.623 7.854 3.950 1.00 98.25 120 PRO A CA 1
ATOM 896 C C . PRO A 1 120 ? -11.372 7.461 3.157 1.00 98.25 120 PRO A C 1
ATOM 898 O O . PRO A 1 120 ? -10.792 8.276 2.442 1.00 98.25 120 PRO A O 1
ATOM 901 N N . TRP A 1 121 ? -10.989 6.189 3.232 1.00 98.25 121 TRP A N 1
ATOM 902 C CA . TRP A 1 121 ? -9.900 5.617 2.442 1.00 98.25 121 TRP A CA 1
ATOM 903 C C . TRP A 1 121 ? -10.434 5.197 1.076 1.00 98.25 121 TRP A C 1
ATOM 905 O O . TRP A 1 121 ? -11.288 4.309 0.982 1.00 98.25 121 TRP A O 1
ATOM 915 N N . SER A 1 122 ? -9.941 5.836 0.017 1.00 97.88 122 SER A N 1
ATOM 916 C CA . SER A 1 122 ? -10.463 5.657 -1.350 1.00 97.88 122 SER A CA 1
ATOM 917 C C . SER A 1 122 ? -9.434 5.150 -2.358 1.00 97.88 122 SER A C 1
ATOM 919 O O . SER A 1 122 ? -9.808 4.623 -3.410 1.00 97.88 122 SER A O 1
ATOM 921 N N . LYS A 1 123 ? -8.144 5.281 -2.042 1.00 97.25 123 LYS A N 1
ATOM 922 C CA . LYS A 1 123 ? -7.037 4.745 -2.835 1.00 97.25 123 LYS A CA 1
ATOM 923 C C . LYS A 1 123 ? -5.879 4.342 -1.945 1.00 97.25 123 LYS A C 1
ATOM 925 O O . LYS A 1 123 ? -5.789 4.810 -0.811 1.00 97.25 123 LYS A O 1
ATOM 930 N N . TRP A 1 124 ? -4.971 3.539 -2.478 1.00 97.94 124 TRP A N 1
ATOM 931 C CA . TRP A 1 124 ? -3.703 3.244 -1.827 1.00 97.94 124 TRP A CA 1
ATOM 932 C C . TRP A 1 124 ? -2.603 2.914 -2.838 1.00 97.94 124 TRP A C 1
ATOM 934 O O . TRP A 1 124 ? -2.882 2.487 -3.966 1.00 97.94 124 TRP A O 1
ATOM 944 N N . LYS A 1 125 ? -1.353 3.120 -2.419 1.00 97.81 125 LYS A N 1
ATOM 945 C CA . LYS A 1 125 ? -0.158 2.945 -3.252 1.00 97.81 125 LYS A CA 1
ATOM 946 C C . LYS A 1 125 ? 1.091 2.626 -2.439 1.00 97.81 125 LYS A C 1
ATOM 948 O O . LYS A 1 125 ? 1.215 3.067 -1.298 1.00 97.81 125 LYS A O 1
ATOM 953 N N . VAL A 1 126 ? 2.030 1.915 -3.058 1.00 97.75 126 VAL A N 1
ATOM 954 C CA . VAL A 1 126 ? 3.433 1.847 -2.625 1.00 97.75 126 VAL A CA 1
ATOM 955 C C . VAL A 1 126 ? 4.224 2.882 -3.420 1.00 97.75 126 VAL A C 1
ATOM 957 O O . VAL A 1 126 ? 4.114 2.936 -4.644 1.00 97.75 126 VAL A O 1
ATOM 960 N N . THR A 1 127 ? 5.045 3.682 -2.746 1.00 97.50 127 THR A N 1
ATOM 961 C CA . THR A 1 127 ? 5.898 4.705 -3.371 1.00 97.50 127 THR A CA 1
ATOM 962 C C . THR A 1 127 ? 7.289 4.692 -2.748 1.00 97.50 127 THR A C 1
ATOM 964 O O . THR A 1 127 ? 7.451 4.183 -1.643 1.00 97.50 127 THR A O 1
ATOM 967 N N . ASN A 1 128 ? 8.301 5.206 -3.448 1.00 96.50 128 ASN A N 1
ATOM 968 C CA . ASN A 1 128 ? 9.636 5.469 -2.885 1.00 96.50 128 ASN A CA 1
ATOM 969 C C . ASN A 1 128 ? 9.805 6.946 -2.459 1.00 96.50 128 ASN A C 1
ATOM 971 O O . ASN A 1 128 ? 10.921 7.456 -2.406 1.00 96.50 128 ASN A O 1
ATOM 975 N N . GLY A 1 129 ? 8.689 7.661 -2.269 1.00 94.31 129 GLY A N 1
ATOM 976 C CA . GLY A 1 129 ? 8.642 9.091 -1.955 1.00 94.31 129 GLY A CA 1
ATOM 977 C C . GLY A 1 129 ? 8.669 10.007 -3.182 1.00 94.31 129 GLY A C 1
ATOM 978 O O . GLY A 1 129 ? 8.204 11.141 -3.099 1.00 94.31 129 GLY A O 1
ATOM 979 N N . THR A 1 130 ? 9.148 9.516 -4.330 1.00 95.25 130 THR A N 1
ATOM 980 C CA . THR A 1 130 ? 9.182 10.279 -5.594 1.00 95.25 130 THR A CA 1
ATOM 981 C C . THR A 1 130 ? 8.372 9.606 -6.704 1.00 95.25 130 THR A C 1
ATOM 983 O O . THR A 1 130 ? 7.736 10.275 -7.516 1.00 95.25 130 THR A O 1
ATOM 986 N N . ILE A 1 131 ? 8.399 8.276 -6.755 1.00 97.31 131 ILE A N 1
ATOM 987 C CA . ILE A 1 131 ? 7.811 7.439 -7.794 1.00 97.31 131 ILE A CA 1
ATOM 988 C C . ILE A 1 131 ? 6.875 6.433 -7.144 1.00 97.31 131 ILE A C 1
ATOM 990 O O . ILE A 1 131 ? 7.275 5.605 -6.323 1.00 97.31 131 ILE A O 1
ATOM 994 N N . ASP A 1 132 ? 5.633 6.456 -7.603 1.00 97.38 132 ASP A N 1
ATOM 995 C CA . ASP A 1 132 ? 4.644 5.458 -7.240 1.00 97.38 132 ASP A CA 1
ATOM 996 C C . ASP A 1 132 ? 4.938 4.162 -8.004 1.00 97.38 132 ASP A C 1
ATOM 998 O O . ASP A 1 132 ? 5.083 4.158 -9.229 1.00 97.38 132 ASP A O 1
ATOM 1002 N N . MET A 1 133 ? 5.050 3.046 -7.283 1.00 96.50 133 MET A N 1
ATOM 1003 C CA . MET A 1 133 ? 5.197 1.725 -7.890 1.00 96.50 133 MET A CA 1
ATOM 1004 C C . MET A 1 133 ? 3.868 1.281 -8.494 1.00 96.50 133 MET A C 1
ATOM 1006 O O . MET A 1 133 ? 3.805 0.812 -9.630 1.00 96.50 133 MET A O 1
ATOM 1010 N N . ASN A 1 134 ? 2.798 1.416 -7.720 1.00 96.00 134 ASN A N 1
ATOM 1011 C CA . ASN A 1 134 ? 1.483 0.891 -8.039 1.00 96.00 134 ASN A CA 1
ATOM 1012 C C . ASN A 1 134 ? 0.394 1.787 -7.423 1.00 96.00 134 ASN A C 1
ATOM 1014 O O . ASN A 1 134 ? 0.645 2.459 -6.430 1.00 96.00 134 ASN A O 1
ATOM 1018 N N . GLU A 1 135 ? -0.811 1.807 -7.987 1.00 96.25 135 GLU A N 1
ATOM 1019 C CA . GLU A 1 135 ? -1.961 2.507 -7.397 1.00 96.25 135 GLU A CA 1
ATOM 1020 C C . GLU A 1 135 ? -3.228 1.674 -7.587 1.00 96.25 135 GLU A C 1
ATOM 1022 O O . GLU A 1 135 ? -3.501 1.119 -8.658 1.00 96.25 135 GLU A O 1
ATOM 1027 N N . LYS A 1 136 ? -4.051 1.623 -6.540 1.00 96.31 136 LYS A N 1
ATOM 1028 C CA . LYS A 1 136 ? -5.397 1.073 -6.623 1.00 96.31 136 LYS A CA 1
ATOM 1029 C C . LYS A 1 136 ? -6.397 2.056 -6.054 1.00 96.31 136 LYS A C 1
ATOM 1031 O O . LYS A 1 136 ? -6.271 2.498 -4.918 1.00 96.31 136 LYS A O 1
ATOM 1036 N N . THR A 1 137 ? -7.433 2.333 -6.838 1.00 96.69 137 THR A N 1
ATOM 1037 C CA . THR A 1 137 ? -8.631 3.030 -6.368 1.00 96.69 137 THR A CA 1
ATOM 1038 C C . THR A 1 137 ? -9.648 2.002 -5.890 1.00 96.69 137 THR A C 1
ATOM 1040 O O . THR A 1 137 ? -10.195 1.250 -6.693 1.00 96.69 137 THR A O 1
ATOM 1043 N N . GLU A 1 138 ? -9.884 1.953 -4.582 1.00 96.25 138 GLU A N 1
ATOM 1044 C CA . GLU A 1 138 ? -10.882 1.093 -3.952 1.00 96.25 138 GLU A CA 1
ATOM 1045 C C . GLU A 1 138 ? -11.292 1.681 -2.599 1.00 96.25 138 GLU A C 1
ATOM 1047 O O . GLU A 1 138 ? -10.442 2.045 -1.789 1.00 96.25 138 GLU A O 1
ATOM 1052 N N . ALA A 1 139 ? -12.599 1.752 -2.335 1.00 97.19 139 ALA A N 1
ATOM 1053 C CA . ALA A 1 139 ? -13.103 2.213 -1.048 1.00 97.19 139 ALA A CA 1
ATOM 1054 C C . ALA A 1 139 ? -12.831 1.162 0.041 1.00 97.19 139 ALA A C 1
ATOM 1056 O O . ALA A 1 139 ? -13.356 0.045 -0.020 1.00 97.19 139 ALA A O 1
ATOM 1057 N N . LEU A 1 140 ? -12.039 1.531 1.049 1.00 97.31 140 LEU A N 1
ATOM 1058 C CA . LEU A 1 140 ? -11.641 0.665 2.170 1.00 97.31 140 LEU A CA 1
ATOM 1059 C C . LEU A 1 140 ? -12.446 0.928 3.454 1.00 97.31 140 LEU A C 1
ATOM 1061 O O . LEU A 1 140 ? -12.367 0.164 4.420 1.00 97.31 140 LEU A O 1
ATOM 1065 N N . GLY A 1 141 ? -13.278 1.968 3.433 1.00 97.69 141 GLY A N 1
ATOM 1066 C CA . GLY A 1 141 ? -14.121 2.413 4.539 1.00 97.69 141 GLY A CA 1
ATOM 1067 C C . GLY A 1 141 ? -13.668 3.761 5.094 1.00 97.69 141 GLY A C 1
ATOM 1068 O O . GLY A 1 141 ? -12.716 4.359 4.598 1.00 97.69 141 GLY A O 1
ATOM 1069 N N . THR A 1 142 ? -14.359 4.225 6.131 1.00 97.94 142 THR A N 1
ATOM 1070 C CA . THR A 1 142 ? -14.022 5.460 6.846 1.00 97.94 142 THR A CA 1
ATOM 1071 C C . THR A 1 142 ? -13.401 5.102 8.184 1.00 97.94 142 THR A C 1
ATOM 1073 O O . THR A 1 142 ? -14.045 4.446 9.003 1.00 97.94 142 THR A O 1
ATOM 1076 N N . LYS A 1 143 ? -12.152 5.514 8.396 1.00 97.38 143 LYS A N 1
ATOM 1077 C CA . LYS A 1 143 ? -11.462 5.355 9.673 1.00 97.38 143 LYS A CA 1
ATOM 1078 C C . LYS A 1 143 ? -11.845 6.504 10.610 1.00 97.38 143 LYS A C 1
ATOM 1080 O O . LYS A 1 143 ? -11.907 7.653 10.179 1.00 97.38 143 LYS A O 1
ATOM 1085 N N . SER A 1 144 ? -12.104 6.192 11.875 1.00 95.88 144 SER A N 1
ATOM 1086 C CA . SER A 1 144 ? -12.396 7.169 12.929 1.00 95.88 144 SER A CA 1
ATOM 1087 C C . SER A 1 144 ? -11.785 6.678 14.243 1.00 95.88 144 SER A C 1
ATOM 1089 O O . SER A 1 144 ? -12.440 5.964 15.006 1.00 95.88 144 SER A O 1
ATOM 1091 N N . GLY A 1 145 ? -10.507 6.982 14.469 1.00 94.44 145 GLY A N 1
ATOM 1092 C CA . GLY A 1 145 ? -9.735 6.426 15.580 1.00 94.44 145 GLY A CA 1
ATOM 1093 C C . GLY A 1 145 ? -9.299 4.971 15.364 1.00 94.44 145 GLY A C 1
ATOM 1094 O O . GLY A 1 145 ? -9.334 4.446 14.244 1.00 94.44 145 GLY A O 1
ATOM 1095 N N . GLY A 1 146 ? -8.848 4.327 16.444 1.00 96.50 146 GLY A N 1
ATOM 1096 C CA . GLY A 1 146 ? -8.336 2.954 16.42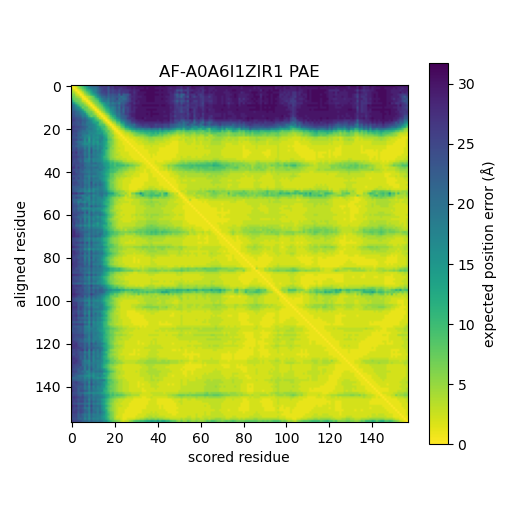6 1.00 96.50 146 GLY A CA 1
ATOM 1097 C C . GLY A 1 146 ? -7.050 2.785 15.612 1.00 96.50 146 GLY A C 1
ATOM 1098 O O . GLY A 1 146 ? -6.334 3.748 15.329 1.00 96.50 146 GLY A O 1
ATOM 1099 N N . THR A 1 147 ? -6.766 1.543 15.224 1.00 97.94 147 THR A N 1
ATOM 1100 C CA . THR A 1 147 ? -5.581 1.194 14.433 1.00 97.94 147 THR A CA 1
ATOM 1101 C C . THR A 1 147 ? -6.009 0.455 13.181 1.00 97.94 147 THR A C 1
ATOM 1103 O O . THR A 1 147 ? -6.758 -0.509 13.262 1.00 97.94 147 THR A O 1
ATOM 1106 N N . TRP A 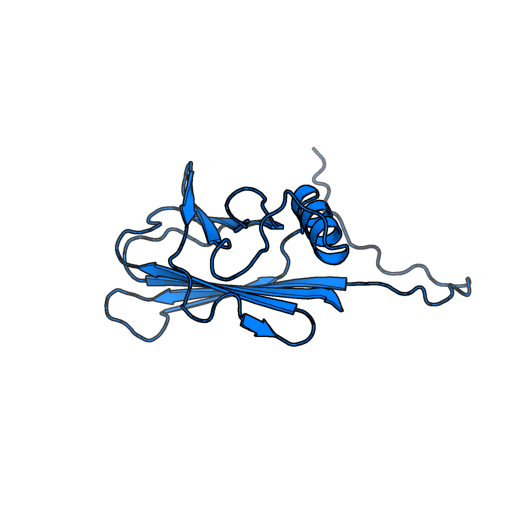1 148 ? -5.570 0.898 12.009 1.00 98.31 148 TRP A N 1
ATOM 1107 C CA . TRP A 1 148 ? -5.752 0.174 10.751 1.00 98.31 148 TRP A CA 1
ATOM 1108 C C . TRP A 1 148 ? -4.376 -0.221 10.220 1.00 98.31 148 TRP A C 1
ATOM 1110 O O . TRP A 1 148 ? -3.436 0.571 10.283 1.00 98.31 148 TRP A O 1
ATOM 1120 N N . THR A 1 149 ? -4.240 -1.442 9.713 1.00 98.00 149 THR A N 1
ATOM 1121 C CA . THR A 1 149 ? -3.008 -1.917 9.079 1.00 98.00 149 THR A CA 1
ATOM 1122 C C . THR A 1 149 ? -3.289 -2.376 7.664 1.00 98.00 149 THR A C 1
ATOM 1124 O O . THR A 1 149 ? -4.354 -2.921 7.376 1.00 98.00 149 THR A O 1
ATOM 1127 N N . LEU A 1 150 ? -2.333 -2.134 6.773 1.00 98.00 150 LEU A N 1
ATOM 1128 C CA . LEU A 1 150 ? -2.422 -2.546 5.381 1.00 98.00 150 LEU A CA 1
ATOM 1129 C C . LEU A 1 150 ? -1.135 -3.290 5.020 1.00 98.00 150 LEU A C 1
ATOM 1131 O O . LEU A 1 150 ? -0.034 -2.775 5.219 1.00 98.00 150 LEU A O 1
ATOM 1135 N N . GLU A 1 151 ? -1.287 -4.523 4.547 1.00 97.94 151 GLU A N 1
ATOM 1136 C CA . GLU A 1 151 ? -0.214 -5.396 4.074 1.00 97.94 151 GLU A CA 1
ATOM 1137 C C . GLU A 1 151 ? -0.367 -5.566 2.563 1.00 97.94 151 GLU A C 1
ATOM 1139 O O . GLU A 1 151 ? -1.362 -6.122 2.117 1.00 97.94 151 GLU A O 1
ATOM 1144 N N . VAL A 1 152 ? 0.604 -5.107 1.773 1.00 97.81 152 VAL A N 1
ATOM 1145 C CA . VAL A 1 152 ? 0.625 -5.236 0.310 1.00 97.81 152 VAL A CA 1
ATOM 1146 C C . VAL A 1 152 ? 1.730 -6.194 -0.086 1.00 97.81 152 VAL A C 1
ATOM 1148 O O . VAL A 1 152 ? 2.905 -5.894 0.103 1.00 97.81 152 VAL A O 1
ATOM 1151 N N . SER A 1 153 ? 1.366 -7.320 -0.685 1.00 96.94 153 SER A N 1
ATOM 1152 C CA . SER A 1 153 ? 2.306 -8.257 -1.296 1.00 96.94 153 SER A CA 1
ATOM 1153 C C . SER A 1 153 ? 2.282 -8.095 -2.807 1.00 96.94 153 SER A C 1
ATOM 1155 O O . SER A 1 153 ? 1.216 -8.106 -3.419 1.00 96.94 153 SER A O 1
ATOM 1157 N N . ILE A 1 154 ? 3.456 -7.959 -3.410 1.00 95.56 154 ILE A N 1
ATOM 1158 C CA . ILE A 1 154 ? 3.643 -7.862 -4.856 1.00 95.56 154 ILE A CA 1
ATOM 1159 C C . ILE A 1 154 ? 4.555 -9.003 -5.279 1.00 95.56 154 ILE A C 1
ATOM 1161 O O . ILE A 1 154 ? 5.645 -9.150 -4.728 1.00 95.56 154 ILE A O 1
ATOM 1165 N N . THR A 1 155 ? 4.119 -9.784 -6.264 1.00 95.56 155 THR A N 1
ATOM 1166 C CA . THR A 1 155 ? 4.888 -10.899 -6.828 1.00 95.56 155 THR A CA 1
ATOM 1167 C C . THR A 1 155 ? 4.941 -10.819 -8.349 1.00 95.56 155 THR A C 1
ATOM 1169 O O . THR A 1 155 ? 4.011 -10.324 -8.994 1.00 95.56 155 THR A O 1
ATOM 1172 N N . LEU A 1 156 ? 6.045 -11.317 -8.901 1.00 91.31 156 LEU A N 1
ATOM 1173 C CA . LEU A 1 156 ? 6.262 -11.524 -10.325 1.00 91.31 156 LEU A CA 1
ATOM 1174 C C . LEU A 1 156 ? 6.588 -13.010 -10.527 1.00 91.31 156 LEU A C 1
ATOM 1176 O O . LEU A 1 156 ? 7.616 -13.481 -10.038 1.00 91.31 156 LEU A O 1
ATOM 1180 N N . SER A 1 157 ? 5.689 -13.749 -11.182 1.00 85.69 157 SER A N 1
ATOM 1181 C CA . SER A 1 157 ? 5.760 -15.216 -11.347 1.00 85.69 157 SER A CA 1
ATOM 1182 C C . SER A 1 157 ? 5.475 -15.663 -12.765 1.00 85.69 157 SER A C 1
ATOM 1184 O O . SER A 1 157 ? 4.571 -15.024 -13.352 1.00 85.69 157 SER A O 1
#

Secondary structure (DSSP, 8-state):
-------------SS----------EEEEEEEEEE-TT-SS-SEEEEEE--EEPHHHHHHHHHHHTT-SSS--SSTTT-EEEEEETTEEEE-EE-TTPSEEETTEEEEEEEEETTTT-EEEEEEEEE-SSSEEEEEEEEEEEE-SSEEEEEEEEEE-

Sequence (157 aa):
MQREKGQAIEQAAVGVMVEAKEQARWRCHTVLKKYREGETEPYEIREIEGNALVSAGITAMWTLIIGGGGVDAFNNANSTLEVYVTDAYVAGVLDGASPETISGGKKWKAVWAGALGDGPWSKWKVTNGTIDMNEKTEALGTKSGGTWTLEVSITLS

Radius of gyration: 18.0 Å; Cα contacts (8 Å, |Δi|>4): 322; chains: 1; bounding box: 45×40×57 Å

Solvent-accessible surface area (backbone atoms only — not comparable to full-atom values): 8975 Å² total; per-residue (Å²): 137,85,81,86,72,90,70,78,92,74,84,88,80,84,89,64,91,71,74,88,69,92,69,82,41,82,45,27,44,33,41,40,36,33,22,54,74,95,50,90,63,61,84,43,79,47,80,44,78,63,50,48,73,32,74,64,20,54,50,48,52,54,37,54,74,74,68,47,82,97,61,75,62,81,37,66,88,34,42,44,43,30,34,31,38,87,89,44,75,41,71,30,51,63,44,92,68,27,56,33,84,48,90,58,36,40,31,41,36,25,39,28,52,48,68,49,70,50,36,46,32,41,28,39,33,42,26,33,84,85,50,48,38,29,50,37,81,50,80,78,49,68,43,78,47,20,35,39,34,43,37,43,38,40,34,56,83